Protein AF-A0A9J6DG00-F1 (afdb_monomer_lite)

Sequence (136 aa):
MAALHPDQWTEIPVLVKIYKLMIHELSNCLDHATAHKDEDESEDEEWEEEGDMEGDAQENIMRNFAPASDYAVFDPDDDDDSDDPDAMADPISRVDVQSCLVQFLAGLSRQPFYGKFSEHHTPQELQVLQSAGVLA

InterPro domains:
  IPR016024 Armadillo-type fold [SSF48371] (13-131)

Foldseek 3Di:
DQPPDPDDDDDDDPVLVVLVVLLVVLVVVVVVVVVVVVCVPDDDDDDDDDDPDDDDVVVVVCVVDDPPVVPPVDDVVCPPPPCPVVCVPDPVVPDPSNVVSLVVLLVLCPDPCCVSNVVPDDPVSVVSCVVSVSDD

Secondary structure (DSSP, 8-state):
--SSS---PPP--HHHHHHHHHHHHHHHHHHHHHHHHHHTT--------------SHHHHHHTTS--GGGSTT--TT---GGG-HHHHHSGGGGS-HHHHHHHHHHHHHTSTTTHHHHTT--HHHHHHHHHTTS--

Organism: Rhipicephalus microplus (NCBI:txid6941)

pLDDT: mean 78.87, std 18.92, range [39.59, 98.12]

Radius of gyration: 22.88 Å; chains: 1; bounding box: 63×37×52 Å

Structure (mmCIF, N/CA/C/O backbone):
data_AF-A0A9J6DG00-F1
#
_entry.id   AF-A0A9J6DG00-F1
#
loop_
_atom_site.group_PDB
_atom_site.id
_atom_site.type_symbol
_atom_site.label_atom_id
_atom_site.label_alt_id
_atom_site.label_comp_id
_atom_site.label_asym_id
_atom_site.label_entity_id
_atom_site.label_seq_id
_atom_site.pdbx_PDB_ins_code
_atom_site.Cartn_x
_atom_site.Cartn_y
_atom_site.Cartn_z
_atom_site.occupancy
_atom_site.B_iso_or_equiv
_atom_site.auth_seq_id
_atom_site.auth_comp_id
_atom_site.auth_asym_id
_atom_site.auth_atom_id
_atom_site.pdbx_PDB_model_num
ATOM 1 N N . MET A 1 1 ? 17.060 5.010 30.761 1.00 48.94 1 MET A N 1
ATOM 2 C CA . MET A 1 1 ? 15.597 4.932 30.988 1.00 48.94 1 MET A CA 1
ATOM 3 C C . MET A 1 1 ? 14.874 4.003 29.995 1.00 48.94 1 MET A C 1
ATOM 5 O O . MET A 1 1 ? 13.658 4.047 29.951 1.00 48.94 1 MET A O 1
ATOM 9 N N . ALA A 1 2 ? 15.565 3.103 29.276 1.00 53.50 2 ALA A N 1
ATOM 10 C CA . ALA A 1 2 ? 14.930 2.121 28.376 1.00 53.50 2 ALA A CA 1
ATOM 11 C C . ALA A 1 2 ? 14.598 0.766 29.047 1.00 53.50 2 ALA A C 1
ATOM 13 O O . ALA A 1 2 ? 13.943 -0.075 28.457 1.00 53.50 2 ALA A O 1
ATOM 14 N N . ALA A 1 3 ? 15.035 0.540 30.292 1.00 64.88 3 ALA A N 1
ATOM 15 C CA . ALA A 1 3 ? 14.932 -0.766 30.954 1.00 64.88 3 ALA A CA 1
ATOM 16 C C . ALA A 1 3 ? 13.679 -0.961 31.836 1.00 64.88 3 ALA A C 1
ATOM 18 O O . ALA A 1 3 ? 13.499 -2.046 32.380 1.00 64.88 3 ALA A O 1
ATOM 19 N N . LEU A 1 4 ? 12.836 0.065 32.034 1.00 66.62 4 LEU A N 1
ATOM 20 C CA . LEU A 1 4 ? 11.647 -0.050 32.901 1.00 66.62 4 LEU A CA 1
ATOM 21 C C . LEU A 1 4 ? 10.358 -0.428 32.156 1.00 66.62 4 LEU A C 1
ATOM 23 O O . LEU A 1 4 ? 9.389 -0.817 32.804 1.00 66.62 4 LEU A O 1
ATOM 27 N N . HIS A 1 5 ? 10.348 -0.360 30.825 1.00 73.56 5 HIS A N 1
ATOM 28 C CA . HIS A 1 5 ? 9.216 -0.768 30.001 1.00 73.56 5 HIS A CA 1
ATOM 29 C C . HIS A 1 5 ? 9.751 -1.612 28.842 1.00 73.56 5 HIS A C 1
ATOM 31 O O . HIS A 1 5 ? 10.464 -1.062 28.007 1.00 73.56 5 HIS A O 1
ATOM 37 N N . PRO A 1 6 ? 9.489 -2.931 28.811 1.00 81.88 6 PRO A N 1
ATOM 38 C CA . PRO A 1 6 ? 9.866 -3.749 27.665 1.00 81.88 6 PRO A CA 1
ATOM 39 C C . PRO A 1 6 ? 9.098 -3.281 26.427 1.00 81.88 6 PRO A C 1
ATOM 41 O O . PRO A 1 6 ? 7.953 -2.838 26.550 1.00 81.88 6 PRO A O 1
ATOM 44 N N . ASP A 1 7 ? 9.716 -3.404 25.254 1.00 83.38 7 ASP A N 1
ATOM 45 C CA . ASP A 1 7 ? 9.083 -3.037 23.989 1.00 83.38 7 ASP A CA 1
ATOM 46 C C . ASP A 1 7 ? 7.778 -3.817 23.802 1.00 83.38 7 ASP A C 1
ATOM 48 O O . ASP A 1 7 ? 7.749 -5.051 23.842 1.00 83.38 7 ASP A O 1
ATOM 52 N N . GLN A 1 8 ? 6.682 -3.084 23.618 1.00 82.56 8 GLN A N 1
ATOM 53 C CA . GLN A 1 8 ? 5.368 -3.648 23.335 1.00 82.56 8 GLN A CA 1
ATOM 54 C C . GLN A 1 8 ? 5.005 -3.348 21.886 1.00 82.56 8 GLN A C 1
ATOM 56 O O . GLN A 1 8 ? 4.947 -2.191 21.473 1.00 82.56 8 GLN A O 1
ATOM 61 N N . TRP A 1 9 ? 4.743 -4.406 21.124 1.00 87.12 9 TRP A N 1
ATOM 62 C CA . TRP A 1 9 ? 4.349 -4.331 19.722 1.00 87.12 9 TRP A CA 1
ATOM 63 C C . TRP A 1 9 ? 2.848 -4.570 19.585 1.00 87.12 9 TRP A C 1
ATOM 65 O O . TRP A 1 9 ? 2.239 -5.271 20.392 1.00 87.12 9 TRP A O 1
ATOM 75 N N . THR A 1 10 ? 2.241 -3.974 18.563 1.00 89.06 10 THR A N 1
ATOM 76 C CA . THR A 1 10 ? 0.812 -4.160 18.301 1.00 89.06 10 THR A CA 1
ATOM 77 C C . THR A 1 10 ? 0.554 -5.526 17.669 1.00 89.06 10 THR A C 1
ATOM 79 O O . THR A 1 10 ? 1.207 -5.911 16.701 1.00 89.06 10 THR A O 1
ATOM 82 N N . GLU A 1 11 ? -0.433 -6.253 18.193 1.00 93.06 11 GLU A N 1
ATOM 83 C CA . GLU A 1 11 ? -0.967 -7.449 17.543 1.00 93.06 11 GLU A CA 1
ATOM 84 C C . GLU A 1 11 ? -2.120 -7.045 16.621 1.00 93.06 11 GLU A C 1
ATOM 86 O O . GLU A 1 11 ? -3.132 -6.502 17.068 1.00 93.06 11 GLU A O 1
ATOM 91 N N . ILE A 1 12 ? -1.968 -7.295 15.320 1.00 94.31 12 ILE A N 1
ATOM 92 C CA . ILE A 1 12 ? -2.983 -6.989 14.305 1.00 94.31 12 ILE A CA 1
ATOM 93 C C . ILE A 1 12 ? -3.172 -8.175 13.350 1.00 94.31 12 ILE A C 1
ATOM 95 O O . ILE A 1 12 ? -2.247 -8.971 13.168 1.00 94.31 12 ILE A O 1
ATOM 99 N N . PRO A 1 13 ? -4.341 -8.308 12.695 1.00 95.94 13 PRO A N 1
ATOM 100 C CA . PRO A 1 13 ? -4.554 -9.363 11.708 1.00 95.94 13 PRO A CA 1
ATOM 101 C C . PRO A 1 13 ? -3.556 -9.282 10.543 1.00 95.94 13 PRO A C 1
ATOM 103 O O . PRO A 1 13 ? -3.252 -8.194 10.053 1.00 95.94 13 PRO A O 1
ATOM 106 N N . VAL A 1 14 ? -3.112 -10.434 10.026 1.00 96.25 14 VAL A N 1
ATOM 107 C CA . VAL A 1 14 ? -2.095 -10.491 8.954 1.00 96.25 14 VAL A CA 1
ATOM 108 C C . VAL A 1 14 ? -2.517 -9.709 7.707 1.00 96.25 14 VAL A C 1
ATOM 110 O O . VAL A 1 14 ? -1.712 -8.989 7.128 1.00 96.25 14 VAL A O 1
ATOM 113 N N . LEU A 1 15 ? -3.801 -9.777 7.335 1.00 96.50 15 LEU A N 1
ATOM 114 C CA . LEU A 1 15 ? -4.329 -9.047 6.180 1.00 96.50 15 LEU A CA 1
ATOM 115 C C . LEU A 1 15 ? -4.263 -7.531 6.391 1.00 96.50 15 LEU A C 1
ATOM 117 O O . LEU A 1 15 ? -3.964 -6.802 5.452 1.00 96.50 15 LEU A O 1
ATOM 121 N N . VAL A 1 16 ? -4.484 -7.060 7.622 1.00 96.50 16 VAL A N 1
ATOM 122 C CA . VAL A 1 16 ? -4.342 -5.641 7.972 1.00 96.50 16 VAL A CA 1
ATOM 123 C C . VAL A 1 16 ? -2.875 -5.224 7.887 1.00 96.50 16 VAL A C 1
ATOM 125 O O . VAL A 1 16 ? -2.581 -4.142 7.389 1.00 96.50 16 VAL A O 1
ATOM 128 N N . LYS A 1 17 ? -1.934 -6.082 8.304 1.00 97.00 17 LYS A N 1
ATOM 129 C CA . LYS A 1 17 ? -0.501 -5.788 8.160 1.00 97.00 17 LYS A CA 1
ATOM 130 C C . LYS A 1 17 ? -0.069 -5.731 6.692 1.00 97.00 17 LYS A C 1
ATOM 132 O O . LYS A 1 17 ? 0.623 -4.788 6.330 1.00 97.00 17 LYS A O 1
ATOM 137 N N . ILE A 1 18 ? -0.505 -6.676 5.855 1.00 97.94 18 ILE A N 1
ATOM 138 C CA . ILE A 1 18 ? -0.233 -6.663 4.405 1.00 97.94 18 ILE A CA 1
ATOM 139 C C . ILE A 1 18 ? -0.804 -5.388 3.775 1.00 97.94 18 ILE A C 1
ATOM 141 O O . ILE A 1 18 ? -0.114 -4.700 3.033 1.00 97.94 18 ILE A O 1
ATOM 145 N N . TYR A 1 19 ? -2.032 -5.022 4.142 1.00 97.62 19 TYR A N 1
ATOM 146 C CA . TYR A 1 19 ? -2.653 -3.767 3.728 1.00 97.62 19 TYR A CA 1
ATOM 147 C C . TYR A 1 19 ? -1.823 -2.533 4.106 1.00 97.62 19 TYR A C 1
ATOM 149 O O . TYR A 1 19 ? -1.574 -1.684 3.256 1.00 97.62 19 TYR A O 1
ATOM 157 N N . LYS A 1 20 ? -1.328 -2.458 5.345 1.00 97.50 20 LYS A N 1
ATOM 158 C CA . LYS A 1 20 ? -0.458 -1.362 5.793 1.00 97.50 20 LYS A CA 1
ATOM 159 C C . LYS A 1 20 ? 0.871 -1.308 5.042 1.00 97.50 20 LYS A C 1
ATOM 161 O O . LYS A 1 20 ? 1.341 -0.220 4.740 1.00 97.50 20 LYS A O 1
ATOM 166 N N . LEU A 1 21 ? 1.464 -2.459 4.728 1.00 98.00 21 LEU A N 1
ATOM 167 C CA . LEU A 1 21 ? 2.691 -2.515 3.929 1.00 98.00 21 LEU A CA 1
ATOM 168 C C . LEU A 1 21 ? 2.458 -2.019 2.497 1.00 98.00 21 LEU A C 1
ATOM 170 O O . LEU A 1 21 ? 3.289 -1.287 1.984 1.00 98.00 21 LEU A O 1
ATOM 174 N N . MET A 1 22 ? 1.304 -2.317 1.892 1.00 98.12 22 MET A N 1
ATOM 175 C CA . MET A 1 22 ? 0.944 -1.763 0.579 1.00 98.12 22 MET A CA 1
ATOM 176 C C . MET A 1 22 ? 0.776 -0.236 0.606 1.00 98.12 22 MET A C 1
ATOM 178 O O . MET A 1 22 ? 1.143 0.432 -0.354 1.00 98.12 22 MET A O 1
ATOM 182 N N . ILE A 1 23 ? 0.241 0.332 1.694 1.00 97.81 23 ILE A N 1
ATOM 183 C CA . ILE A 1 23 ? 0.172 1.796 1.861 1.00 97.81 23 ILE A CA 1
ATOM 184 C C . ILE A 1 23 ? 1.572 2.387 2.025 1.00 97.81 23 ILE A C 1
ATOM 186 O O . ILE A 1 23 ? 1.859 3.433 1.455 1.00 97.81 23 ILE A O 1
ATOM 190 N N . HIS A 1 24 ? 2.432 1.730 2.806 1.00 97.69 24 HIS A N 1
ATOM 191 C CA . HIS A 1 24 ? 3.813 2.167 2.980 1.00 97.69 24 HIS A CA 1
ATOM 192 C C . HIS A 1 24 ? 4.565 2.179 1.647 1.00 97.69 24 HIS A C 1
ATOM 194 O O . HIS A 1 24 ? 5.185 3.183 1.323 1.00 97.69 24 HIS A O 1
ATOM 200 N N . GLU A 1 25 ? 4.424 1.124 0.845 1.00 97.44 25 GLU A N 1
ATOM 201 C CA . GLU A 1 25 ? 5.041 1.060 -0.480 1.00 97.44 25 GLU A CA 1
ATOM 202 C C . GLU A 1 25 ? 4.519 2.161 -1.407 1.00 97.44 25 GLU A C 1
ATOM 204 O O . GLU A 1 25 ? 5.294 2.826 -2.084 1.00 97.44 25 GLU A O 1
ATOM 209 N N . LEU A 1 26 ? 3.211 2.438 -1.370 1.00 96.75 26 LEU A N 1
ATOM 210 C CA . LEU A 1 26 ? 2.640 3.558 -2.114 1.00 96.75 26 LEU A CA 1
ATOM 211 C C . LEU A 1 26 ? 3.228 4.907 -1.671 1.00 96.75 26 LEU A C 1
ATOM 213 O O . LEU A 1 26 ? 3.448 5.767 -2.519 1.00 96.75 26 LEU A O 1
ATOM 217 N N . SER A 1 27 ? 3.487 5.097 -0.372 1.00 96.31 27 SER A N 1
ATOM 218 C CA . SER A 1 27 ? 4.186 6.289 0.130 1.00 96.31 27 SER A CA 1
ATOM 219 C C . SER A 1 27 ? 5.571 6.404 -0.496 1.00 96.31 27 SER A C 1
ATOM 221 O O . SER A 1 27 ? 5.878 7.445 -1.063 1.00 96.31 27 SER A O 1
ATOM 223 N N . ASN A 1 28 ? 6.351 5.318 -0.476 1.00 95.56 28 ASN A N 1
ATOM 224 C CA . ASN A 1 28 ? 7.690 5.293 -1.063 1.00 95.56 28 ASN A CA 1
ATOM 225 C C . ASN A 1 28 ? 7.635 5.641 -2.560 1.00 95.56 28 ASN A C 1
ATOM 227 O O . ASN A 1 28 ? 8.395 6.489 -3.016 1.00 95.56 28 ASN A O 1
ATOM 231 N N . CYS A 1 29 ? 6.691 5.070 -3.323 1.00 93.94 29 CYS A N 1
ATOM 232 C CA . CYS A 1 29 ? 6.518 5.412 -4.739 1.00 93.94 29 CYS A CA 1
ATOM 233 C C . CYS A 1 29 ? 6.240 6.910 -4.957 1.00 93.94 29 CYS A C 1
ATOM 235 O O . CYS A 1 29 ? 6.787 7.504 -5.883 1.00 93.94 29 CYS A O 1
ATOM 237 N N . LEU A 1 30 ? 5.391 7.524 -4.124 1.00 91.56 30 LEU A N 1
ATOM 238 C CA . LEU A 1 30 ? 5.092 8.956 -4.222 1.00 91.56 30 LEU A CA 1
ATOM 239 C C . LEU A 1 30 ? 6.313 9.814 -3.886 1.00 91.56 30 LEU A C 1
ATOM 241 O O . LEU A 1 30 ? 6.562 10.790 -4.592 1.00 91.56 30 LEU A O 1
ATOM 245 N N . ASP A 1 31 ? 7.067 9.432 -2.856 1.00 90.94 31 ASP A N 1
ATOM 246 C CA . ASP A 1 31 ? 8.272 10.139 -2.424 1.00 90.94 31 ASP A CA 1
ATOM 247 C C . ASP A 1 31 ? 9.360 10.080 -3.516 1.00 90.94 31 ASP A C 1
ATOM 249 O O . ASP A 1 31 ? 9.916 11.116 -3.889 1.00 90.94 31 ASP A O 1
ATOM 253 N N . HIS A 1 32 ? 9.583 8.912 -4.132 1.00 87.12 32 HIS A N 1
ATOM 254 C CA . HIS A 1 32 ? 10.490 8.759 -5.279 1.00 87.12 32 HIS A CA 1
ATOM 255 C C . HIS A 1 32 ? 10.030 9.554 -6.509 1.00 87.12 32 HIS A C 1
ATOM 257 O O . HIS A 1 32 ? 10.841 10.186 -7.183 1.00 87.12 32 HIS A O 1
ATOM 263 N N . ALA A 1 33 ? 8.725 9.584 -6.791 1.00 83.25 33 ALA A N 1
ATOM 264 C CA . ALA A 1 33 ? 8.182 10.373 -7.895 1.00 83.25 33 ALA A CA 1
ATOM 265 C C . ALA A 1 33 ? 8.318 11.892 -7.672 1.00 83.25 33 ALA A C 1
ATOM 267 O O . ALA A 1 33 ? 8.293 12.654 -8.642 1.00 83.25 33 ALA A O 1
ATOM 268 N N . THR A 1 34 ? 8.415 12.347 -6.418 1.00 77.50 34 THR A N 1
ATOM 269 C CA . THR A 1 34 ? 8.748 13.741 -6.094 1.00 77.50 34 THR A CA 1
ATOM 270 C C . THR A 1 34 ? 10.247 14.009 -6.137 1.00 77.50 34 THR A C 1
ATOM 272 O O . THR A 1 34 ? 10.630 15.006 -6.732 1.00 77.50 34 THR A O 1
ATOM 275 N N . ALA A 1 35 ? 11.081 13.099 -5.625 1.00 74.38 35 ALA A N 1
ATOM 276 C CA . ALA A 1 35 ? 12.538 13.233 -5.667 1.00 74.38 35 ALA A CA 1
AT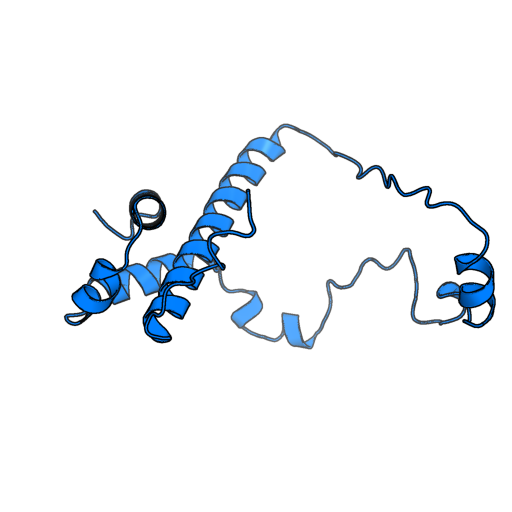OM 277 C C . ALA A 1 35 ? 13.061 13.326 -7.110 1.00 74.38 35 ALA A C 1
ATOM 279 O O . ALA A 1 35 ? 13.767 14.268 -7.442 1.00 74.38 35 ALA A O 1
ATOM 280 N N . HIS A 1 36 ? 12.589 12.462 -8.015 1.00 59.69 36 HIS A N 1
ATOM 281 C CA . HIS A 1 36 ? 12.971 12.532 -9.430 1.00 59.69 36 HIS A CA 1
ATOM 282 C C . HIS A 1 36 ? 12.479 13.789 -10.162 1.00 59.69 36 HIS A C 1
ATOM 284 O O . HIS A 1 36 ? 13.042 14.162 -11.185 1.00 59.69 36 HIS A O 1
ATOM 290 N N . LYS A 1 37 ? 11.427 14.459 -9.672 1.00 57.72 37 LYS A N 1
ATOM 291 C CA . LYS A 1 37 ? 11.024 15.763 -10.229 1.00 57.72 37 LYS A CA 1
ATOM 292 C C . LYS A 1 37 ? 11.939 16.895 -9.783 1.00 57.72 37 LYS A C 1
ATOM 294 O O . LYS A 1 37 ? 12.014 17.892 -10.493 1.00 57.72 37 LYS A O 1
ATOM 299 N N . ASP A 1 38 ? 12.572 16.745 -8.626 1.00 50.66 38 ASP A N 1
ATOM 300 C CA . ASP A 1 38 ? 13.510 17.719 -8.079 1.00 50.66 38 ASP A CA 1
ATOM 301 C C . ASP A 1 38 ? 14.950 17.455 -8.587 1.00 50.66 38 ASP A C 1
ATOM 303 O O . ASP A 1 38 ? 15.727 18.395 -8.724 1.00 50.66 38 ASP A O 1
ATOM 307 N N . GLU A 1 39 ? 15.285 16.210 -8.955 1.00 45.56 39 GLU A N 1
ATOM 308 C CA . GLU A 1 39 ? 16.584 15.794 -9.525 1.00 45.56 39 GLU A CA 1
ATOM 309 C C . GLU A 1 39 ? 16.770 16.129 -11.017 1.00 45.56 39 GLU A C 1
ATOM 311 O O . GLU A 1 39 ? 17.905 16.221 -11.477 1.00 45.56 39 GLU A O 1
ATOM 316 N N . ASP A 1 40 ? 15.702 16.411 -11.775 1.00 45.31 40 ASP A N 1
ATOM 317 C CA . ASP A 1 40 ? 15.810 16.933 -13.156 1.00 45.31 40 ASP A CA 1
ATOM 318 C C . ASP A 1 40 ? 16.471 18.344 -13.213 1.00 45.31 40 ASP A C 1
ATOM 320 O O . ASP A 1 40 ? 16.680 18.893 -14.299 1.00 45.31 40 ASP A O 1
ATOM 324 N N . GLU A 1 41 ? 16.822 18.942 -12.061 1.00 47.34 41 GLU A N 1
ATOM 325 C CA . GLU A 1 41 ? 17.607 20.183 -11.938 1.00 47.34 41 GLU A CA 1
ATOM 326 C C . GLU A 1 41 ? 18.993 20.023 -11.265 1.00 47.34 41 GLU A C 1
ATOM 328 O O . GLU A 1 41 ? 19.711 21.023 -11.149 1.00 47.34 41 GLU A O 1
ATOM 333 N N . SER A 1 42 ? 19.438 18.822 -10.873 1.00 40.22 42 SER A N 1
ATOM 334 C CA . SER A 1 42 ? 20.771 18.646 -10.267 1.00 40.22 42 SER A CA 1
ATOM 335 C C . SER A 1 42 ? 21.464 17.349 -10.688 1.00 40.22 42 SER A C 1
ATOM 337 O O . SER A 1 42 ? 21.114 16.267 -10.228 1.00 40.22 42 SER A O 1
ATOM 339 N N . GLU A 1 43 ? 22.471 17.513 -11.549 1.00 45.09 43 GLU A N 1
ATOM 340 C CA . GLU A 1 43 ? 23.479 16.519 -11.933 1.00 45.09 43 GLU A CA 1
ATOM 341 C C . GLU A 1 43 ? 24.225 15.949 -10.705 1.00 45.09 43 GLU A C 1
ATOM 343 O O . GLU A 1 43 ? 24.661 16.711 -9.843 1.00 45.09 43 GLU A O 1
ATOM 348 N N . ASP A 1 44 ? 24.383 14.621 -10.703 1.00 47.62 44 ASP A N 1
ATOM 349 C CA . ASP A 1 44 ? 25.428 13.791 -10.083 1.00 47.62 44 ASP A CA 1
ATOM 350 C C . ASP A 1 44 ? 25.897 14.134 -8.651 1.00 47.62 44 ASP A C 1
ATOM 352 O O . ASP A 1 44 ? 26.831 14.912 -8.451 1.00 47.62 44 ASP A O 1
ATOM 356 N N . GLU A 1 45 ? 25.364 13.424 -7.647 1.00 43.03 45 GLU A N 1
ATOM 357 C CA . GLU A 1 45 ? 26.049 13.252 -6.356 1.00 43.03 45 GLU A CA 1
ATOM 358 C C . GLU A 1 45 ? 26.694 11.856 -6.277 1.00 43.03 45 GLU A C 1
ATOM 360 O O . GLU A 1 45 ? 26.058 10.836 -6.014 1.00 43.03 45 GLU A O 1
ATOM 365 N N . GLU A 1 46 ? 27.996 11.853 -6.559 1.00 44.06 46 GLU A N 1
ATOM 366 C CA . GLU A 1 46 ? 28.968 10.776 -6.377 1.00 44.06 46 GLU A CA 1
ATOM 367 C C . GLU A 1 46 ? 28.975 10.330 -4.898 1.00 44.06 46 GLU A C 1
ATOM 369 O O . GLU A 1 46 ? 29.267 11.119 -3.997 1.00 44.06 46 GLU A O 1
ATOM 374 N N . TRP A 1 47 ? 28.615 9.073 -4.622 1.00 46.66 47 TRP A N 1
ATOM 375 C CA . TRP A 1 47 ? 28.617 8.521 -3.264 1.00 46.66 47 TRP A CA 1
ATOM 376 C C . TRP A 1 47 ? 30.060 8.402 -2.745 1.00 46.66 47 TRP A C 1
ATOM 378 O O . TRP A 1 47 ? 30.782 7.476 -3.111 1.00 46.66 47 TRP A O 1
ATOM 388 N N . GLU A 1 48 ? 30.491 9.324 -1.880 1.00 41.41 48 GLU A N 1
ATOM 389 C CA . GLU A 1 48 ? 31.767 9.212 -1.163 1.00 41.41 48 GLU A CA 1
ATOM 390 C C . GLU A 1 48 ? 31.711 8.043 -0.157 1.00 41.41 48 GLU A C 1
ATOM 392 O O . GLU A 1 48 ? 31.040 8.100 0.877 1.00 41.41 48 GLU A O 1
ATOM 397 N N . GLU A 1 49 ? 32.428 6.959 -0.464 1.00 39.59 49 GLU A N 1
ATOM 398 C CA . GLU A 1 49 ? 32.620 5.797 0.408 1.00 39.59 49 GLU A CA 1
ATOM 399 C C . GLU A 1 49 ? 33.539 6.160 1.596 1.00 39.59 49 GLU A C 1
ATOM 401 O O . GLU A 1 49 ? 34.757 5.980 1.560 1.00 39.59 49 GLU A O 1
ATOM 406 N N . GLU A 1 50 ? 32.968 6.689 2.683 1.00 44.28 50 GLU A N 1
ATOM 407 C CA . GLU A 1 50 ? 33.661 6.769 3.975 1.00 44.28 50 GLU A CA 1
ATOM 408 C C . GLU A 1 50 ? 33.603 5.415 4.702 1.00 44.28 50 GLU A C 1
ATOM 410 O O . GLU A 1 50 ? 32.560 4.992 5.207 1.00 44.28 50 GLU A O 1
ATOM 415 N N . GLY A 1 51 ? 34.756 4.746 4.809 1.00 40.28 51 GLY A N 1
ATOM 416 C CA . GLY A 1 51 ? 34.867 3.461 5.498 1.00 40.28 51 GLY A CA 1
ATOM 417 C C . GLY A 1 51 ? 36.285 3.032 5.879 1.00 40.28 51 GLY A C 1
ATOM 418 O O . GLY A 1 51 ? 36.619 1.861 5.726 1.00 40.28 51 GLY A O 1
ATOM 419 N N . ASP A 1 52 ? 37.125 3.939 6.391 1.00 46.81 52 ASP A N 1
ATOM 420 C CA . ASP A 1 52 ? 38.400 3.571 7.033 1.00 46.81 52 ASP A CA 1
ATOM 421 C C . ASP A 1 52 ? 38.129 2.877 8.385 1.00 46.81 52 ASP A C 1
ATOM 423 O O . ASP A 1 52 ? 37.990 3.521 9.428 1.00 46.81 52 ASP A O 1
ATOM 427 N N . MET A 1 53 ? 37.992 1.545 8.363 1.00 44.81 53 MET A N 1
ATOM 428 C CA . MET A 1 53 ? 37.912 0.709 9.564 1.00 44.81 53 MET A CA 1
ATOM 429 C C . MET A 1 53 ? 39.251 -0.002 9.812 1.00 44.81 53 MET A C 1
ATOM 431 O O . MET A 1 53 ? 39.553 -1.052 9.250 1.00 44.81 53 MET A O 1
ATOM 435 N N . GLU A 1 54 ? 40.042 0.636 10.673 1.00 47.97 54 GLU A N 1
ATOM 436 C CA . GLU A 1 54 ? 41.163 0.160 11.494 1.00 47.97 54 GLU A CA 1
ATOM 437 C C . GLU A 1 54 ? 41.590 -1.318 11.306 1.00 47.97 54 GLU A C 1
ATOM 439 O O . GLU A 1 54 ? 40.981 -2.272 11.802 1.00 47.97 54 GLU A O 1
ATOM 444 N N . GLY A 1 55 ? 42.703 -1.484 10.584 1.00 55.84 55 GLY A N 1
ATOM 445 C CA . GLY A 1 55 ? 43.321 -2.754 10.224 1.00 55.84 55 GLY A CA 1
ATOM 446 C C . GLY A 1 55 ? 44.092 -3.448 11.352 1.00 55.84 55 GLY A C 1
ATOM 447 O O . GLY A 1 55 ? 44.819 -2.814 12.108 1.00 55.84 55 GLY A O 1
ATOM 448 N N . ASP A 1 56 ? 43.915 -4.775 11.422 1.00 56.00 56 ASP A N 1
ATOM 449 C CA . ASP A 1 56 ? 44.954 -5.823 11.593 1.00 56.00 56 ASP A CA 1
ATOM 450 C C . ASP A 1 56 ? 44.262 -7.207 11.700 1.00 56.00 56 ASP A C 1
ATOM 452 O O . ASP A 1 56 ? 44.681 -8.207 11.117 1.00 56.00 56 ASP A O 1
ATOM 456 N N . ALA A 1 57 ? 43.098 -7.272 12.361 1.00 55.88 57 ALA A N 1
ATOM 457 C CA . ALA A 1 57 ? 42.346 -8.523 12.529 1.00 55.88 57 ALA A CA 1
ATOM 458 C C . ALA A 1 57 ? 41.590 -8.967 11.258 1.00 55.88 57 ALA A C 1
ATOM 460 O O . ALA A 1 57 ? 41.478 -10.164 10.988 1.00 55.88 57 ALA A O 1
ATOM 461 N N . GLN A 1 58 ? 41.092 -8.012 10.468 1.00 55.84 58 GLN A N 1
ATOM 462 C CA . GLN A 1 58 ? 40.313 -8.278 9.255 1.00 55.84 58 GLN A CA 1
ATOM 463 C C . GLN A 1 58 ? 41.202 -8.680 8.069 1.00 55.84 58 GLN A C 1
ATOM 465 O O . GLN A 1 58 ? 40.847 -9.603 7.339 1.00 55.84 58 GLN A O 1
ATOM 470 N N . GLU A 1 59 ? 42.404 -8.098 7.942 1.00 58.53 59 GLU A N 1
ATOM 471 C CA . GLU A 1 59 ? 43.394 -8.495 6.925 1.00 58.53 59 GLU A CA 1
ATOM 472 C C . GLU A 1 59 ? 43.739 -9.987 7.007 1.00 58.53 59 GLU A C 1
ATOM 474 O O . GLU A 1 59 ? 43.845 -10.671 5.990 1.00 58.53 59 GLU A O 1
ATOM 479 N N . ASN A 1 60 ? 43.903 -10.512 8.223 1.00 60.97 60 ASN A N 1
ATOM 480 C CA . ASN A 1 60 ? 44.334 -11.891 8.430 1.00 60.97 60 ASN A CA 1
ATOM 481 C C . ASN A 1 60 ? 43.232 -12.913 8.095 1.00 60.97 60 ASN A C 1
ATOM 483 O O . ASN A 1 60 ? 43.528 -14.046 7.724 1.00 60.97 60 ASN A O 1
ATOM 487 N N . ILE A 1 61 ? 41.963 -12.508 8.204 1.00 64.69 61 ILE A N 1
ATOM 488 C CA . ILE A 1 61 ? 40.812 -13.313 7.782 1.00 64.69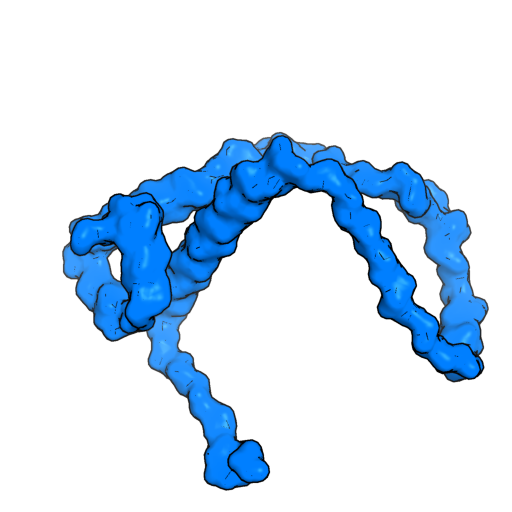 61 ILE A CA 1
ATOM 489 C C . ILE A 1 61 ? 40.639 -13.209 6.262 1.00 64.69 61 ILE A C 1
ATOM 491 O O . ILE A 1 61 ? 40.466 -14.239 5.616 1.00 64.69 61 ILE A O 1
ATOM 495 N N . MET A 1 62 ? 40.762 -12.009 5.681 1.00 62.91 62 MET A N 1
ATOM 496 C CA . MET A 1 62 ? 40.618 -11.786 4.236 1.00 62.91 62 MET A CA 1
ATOM 497 C C . MET A 1 62 ? 41.681 -12.524 3.411 1.00 62.91 62 MET A C 1
ATOM 499 O O . MET A 1 62 ? 41.365 -13.038 2.346 1.00 62.91 62 MET A O 1
ATOM 503 N N . ARG A 1 63 ? 42.917 -12.662 3.919 1.00 67.94 63 ARG A N 1
ATOM 504 C CA . ARG A 1 63 ? 44.005 -13.422 3.263 1.00 67.94 63 ARG A CA 1
ATOM 505 C C . ARG A 1 63 ? 43.703 -14.908 3.051 1.00 67.94 63 ARG A C 1
ATOM 507 O O . ARG A 1 63 ? 44.359 -15.544 2.229 1.00 67.94 63 ARG A O 1
ATOM 514 N N . ASN A 1 64 ? 42.746 -15.470 3.790 1.00 76.19 64 ASN A N 1
ATOM 515 C CA . ASN A 1 64 ? 42.324 -16.861 3.618 1.00 76.19 64 ASN A CA 1
ATOM 516 C C . ASN A 1 64 ? 41.290 -17.034 2.495 1.00 76.19 64 ASN A C 1
ATOM 518 O O . ASN A 1 64 ? 40.940 -18.170 2.171 1.00 76.19 64 ASN A O 1
ATOM 522 N N . PHE A 1 65 ? 40.803 -15.938 1.912 1.00 77.31 65 PHE A N 1
ATOM 523 C CA . PHE A 1 65 ? 39.870 -15.936 0.795 1.00 77.31 65 PHE A CA 1
ATOM 524 C C . PHE A 1 65 ? 40.582 -15.450 -0.469 1.00 77.31 65 PHE A C 1
ATOM 526 O O . PHE A 1 65 ? 41.458 -14.588 -0.414 1.00 77.31 65 PHE A O 1
ATOM 533 N N . ALA A 1 66 ? 40.224 -16.029 -1.616 1.00 77.81 66 ALA A N 1
ATOM 534 C CA . ALA A 1 66 ? 40.669 -15.498 -2.898 1.00 77.81 66 ALA A CA 1
ATOM 535 C C . ALA A 1 66 ? 40.055 -14.099 -3.100 1.00 77.81 66 ALA A C 1
ATOM 537 O O . ALA A 1 66 ? 38.877 -13.924 -2.760 1.00 77.81 66 ALA A O 1
ATOM 538 N N . PRO A 1 67 ? 40.812 -13.114 -3.622 1.00 74.50 67 PRO A N 1
ATOM 539 C CA . PRO A 1 67 ? 40.250 -11.817 -3.975 1.00 74.50 67 PRO A CA 1
ATOM 540 C C . PRO A 1 67 ? 39.104 -12.013 -4.973 1.00 74.50 67 PRO A C 1
ATOM 542 O O . PRO A 1 67 ? 39.164 -12.903 -5.820 1.00 74.50 67 PRO A O 1
ATOM 545 N N . ALA A 1 68 ? 38.053 -11.196 -4.875 1.00 68.25 68 ALA A N 1
ATOM 546 C CA . ALA A 1 68 ? 36.878 -11.318 -5.743 1.00 68.25 68 ALA A CA 1
ATOM 547 C C . ALA A 1 68 ? 37.257 -11.279 -7.238 1.00 68.25 68 ALA A C 1
ATOM 549 O O . ALA A 1 68 ? 36.717 -12.048 -8.023 1.00 68.25 68 ALA A O 1
ATOM 550 N N . SER A 1 69 ? 38.289 -10.506 -7.594 1.00 70.06 69 SER A N 1
ATOM 551 C CA . SER A 1 69 ? 38.875 -10.422 -8.939 1.00 70.06 69 SER A CA 1
ATOM 552 C C . SER A 1 69 ? 39.454 -11.733 -9.496 1.00 70.06 69 SER A C 1
ATOM 554 O O . SER A 1 69 ? 39.690 -11.829 -10.696 1.00 70.06 69 SER A O 1
ATOM 556 N N . ASP A 1 70 ? 39.733 -12.738 -8.656 1.00 75.06 70 ASP A N 1
ATOM 557 C CA . ASP A 1 70 ? 40.183 -14.063 -9.118 1.00 75.06 70 ASP A CA 1
ATOM 558 C C . ASP A 1 70 ? 39.014 -14.915 -9.650 1.00 75.06 70 ASP A C 1
ATOM 560 O O . ASP A 1 70 ? 39.231 -15.947 -10.296 1.00 75.06 70 ASP A O 1
ATOM 564 N N . TYR A 1 71 ? 37.768 -14.504 -9.398 1.00 72.38 71 TYR A N 1
ATOM 565 C CA . TYR A 1 71 ? 36.586 -15.126 -9.976 1.00 72.38 71 TYR A CA 1
ATOM 566 C C . TYR A 1 71 ? 36.264 -14.436 -11.299 1.00 72.38 71 TYR A C 1
ATOM 568 O O . TYR A 1 71 ? 35.865 -13.282 -11.322 1.00 72.38 71 TYR A O 1
ATOM 576 N N . ALA A 1 72 ? 36.358 -15.173 -12.408 1.00 62.94 72 ALA A N 1
ATOM 577 C CA . ALA A 1 72 ? 36.086 -14.685 -13.768 1.00 62.94 72 ALA A CA 1
ATOM 578 C C . ALA A 1 72 ? 34.645 -14.174 -14.023 1.00 62.94 72 ALA A C 1
ATOM 580 O O . ALA A 1 72 ? 34.319 -13.842 -15.155 1.00 62.94 72 ALA A O 1
ATOM 581 N N . VAL A 1 73 ? 33.787 -14.188 -13.000 1.00 63.81 73 VAL A N 1
ATOM 582 C CA . VAL A 1 73 ? 32.401 -13.689 -13.015 1.00 63.81 73 VAL A CA 1
ATOM 583 C C . VAL A 1 73 ? 32.293 -12.330 -12.312 1.00 63.81 73 VAL A C 1
ATOM 585 O O . VAL A 1 73 ? 31.290 -11.653 -12.459 1.00 63.81 73 VAL A O 1
ATOM 588 N N . PHE A 1 74 ? 33.304 -11.930 -11.540 1.00 61.12 74 PHE A N 1
ATOM 589 C CA . PHE A 1 74 ? 33.328 -10.644 -10.860 1.00 61.12 74 PHE A CA 1
ATOM 590 C C . PHE A 1 74 ? 34.098 -9.653 -11.732 1.00 61.12 74 PHE A C 1
ATOM 592 O O . PHE A 1 74 ? 35.325 -9.559 -11.642 1.00 61.12 74 PHE A O 1
ATOM 599 N N . ASP A 1 75 ? 33.378 -8.973 -12.616 1.00 67.50 75 ASP A N 1
ATOM 600 C CA . ASP A 1 75 ? 33.883 -7.791 -13.300 1.00 67.50 75 ASP A CA 1
ATOM 601 C C . ASP A 1 75 ? 33.373 -6.561 -12.528 1.00 67.50 75 ASP A C 1
ATOM 603 O O . ASP A 1 75 ? 32.170 -6.322 -12.502 1.00 67.50 75 ASP A O 1
ATOM 607 N N . PRO A 1 76 ? 34.247 -5.826 -11.816 1.00 61.25 76 PRO A N 1
ATOM 608 C CA . PRO A 1 76 ? 33.844 -4.651 -11.046 1.00 61.25 76 PRO A CA 1
ATOM 609 C C . PRO A 1 76 ? 33.385 -3.477 -11.926 1.00 61.25 76 PRO A C 1
ATOM 611 O O . PRO A 1 76 ? 32.889 -2.503 -11.372 1.00 61.25 76 PRO A O 1
ATOM 614 N N . ASP A 1 77 ? 33.566 -3.562 -13.250 1.00 62.47 77 ASP A N 1
ATOM 615 C CA . ASP A 1 77 ? 33.037 -2.606 -14.229 1.00 62.47 77 ASP A CA 1
ATOM 616 C C . ASP A 1 77 ? 31.733 -3.115 -14.900 1.00 62.47 77 ASP A C 1
ATOM 618 O O . ASP A 1 77 ? 31.139 -2.402 -15.713 1.00 62.47 77 ASP A O 1
ATOM 622 N N . ASP A 1 78 ? 31.284 -4.339 -14.584 1.00 61.88 78 ASP A N 1
ATOM 623 C CA . ASP A 1 78 ? 30.034 -4.947 -15.063 1.00 61.88 78 ASP A CA 1
ATOM 624 C C . ASP A 1 78 ? 28.932 -4.723 -14.019 1.00 61.88 78 ASP A C 1
AT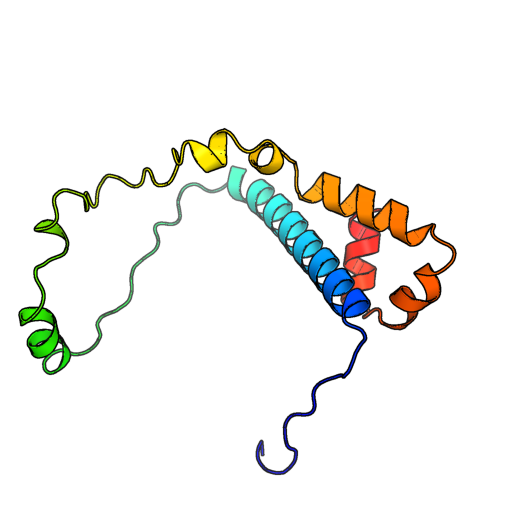OM 626 O O . ASP A 1 78 ? 28.487 -5.635 -13.326 1.00 61.88 78 ASP A O 1
ATOM 630 N N . ASP A 1 79 ? 28.488 -3.469 -13.911 1.00 55.88 79 ASP A N 1
ATOM 631 C CA . ASP A 1 79 ? 27.274 -3.065 -13.180 1.00 55.88 79 ASP A CA 1
ATOM 632 C C . ASP A 1 79 ? 25.980 -3.559 -13.877 1.00 55.88 79 ASP A C 1
ATOM 634 O O . ASP A 1 79 ? 24.882 -3.075 -13.594 1.00 55.88 79 ASP A O 1
ATOM 638 N N . ASP A 1 80 ? 26.072 -4.510 -14.815 1.00 57.44 80 ASP A N 1
ATOM 639 C CA . ASP A 1 80 ? 24.932 -5.052 -15.554 1.00 57.44 80 ASP A CA 1
ATOM 640 C C . ASP A 1 80 ? 24.262 -6.217 -14.800 1.00 57.44 80 ASP A C 1
ATOM 642 O O . ASP A 1 80 ? 24.037 -7.308 -15.323 1.00 57.44 80 ASP A O 1
ATOM 646 N N . ASP A 1 81 ? 23.833 -5.943 -13.565 1.00 55.09 81 ASP A N 1
ATOM 647 C CA . ASP A 1 81 ? 22.721 -6.669 -12.929 1.00 55.09 81 ASP A CA 1
ATOM 648 C C . ASP A 1 81 ? 21.381 -6.403 -13.679 1.00 55.09 81 ASP A C 1
ATOM 650 O O . ASP A 1 81 ? 20.319 -6.892 -13.277 1.00 55.09 81 ASP A O 1
ATOM 654 N N . SER A 1 82 ? 21.392 -5.613 -14.766 1.00 56.34 82 SER A N 1
ATOM 655 C CA . SER A 1 82 ? 20.207 -5.128 -15.489 1.00 56.34 82 SER A CA 1
ATOM 656 C C . SER A 1 82 ? 19.554 -6.143 -16.430 1.00 56.34 82 SER A C 1
ATOM 658 O O . SER A 1 82 ? 18.396 -5.939 -16.801 1.00 56.34 82 SER A O 1
ATOM 660 N N . ASP A 1 83 ? 20.230 -7.233 -16.789 1.00 66.62 83 ASP A N 1
ATOM 661 C CA . ASP A 1 83 ? 19.779 -8.134 -17.858 1.00 66.62 83 ASP A CA 1
ATOM 662 C C . ASP A 1 83 ? 19.476 -9.565 -17.361 1.00 66.62 83 ASP A C 1
ATOM 664 O O . ASP A 1 83 ? 19.690 -10.535 -18.090 1.00 66.62 83 ASP A O 1
ATOM 668 N N . ASP A 1 84 ? 18.931 -9.745 -16.143 1.00 79.81 84 ASP A N 1
ATOM 669 C CA . ASP A 1 84 ? 18.350 -11.044 -15.750 1.00 79.81 84 ASP A CA 1
ATOM 670 C C . ASP A 1 84 ? 17.211 -11.405 -16.730 1.00 79.81 84 ASP A C 1
ATOM 672 O O . ASP A 1 84 ? 16.117 -10.817 -16.677 1.00 79.81 84 ASP A O 1
ATOM 676 N N . PRO A 1 85 ? 17.423 -12.386 -17.633 1.00 81.50 85 PRO A N 1
ATOM 677 C CA . PRO A 1 85 ? 16.467 -12.683 -18.688 1.00 81.50 85 PRO A CA 1
ATOM 678 C C . PRO A 1 85 ? 15.144 -13.206 -18.123 1.00 81.50 85 PRO A C 1
ATOM 680 O O . PRO A 1 85 ? 14.108 -13.039 -18.774 1.00 81.50 85 PRO A O 1
ATOM 683 N N . ASP A 1 86 ? 15.152 -13.805 -16.927 1.00 84.38 86 ASP A N 1
ATOM 684 C CA . ASP A 1 86 ? 13.943 -14.295 -16.271 1.00 84.38 86 ASP A CA 1
ATOM 685 C C . ASP A 1 86 ? 13.118 -13.123 -15.710 1.00 84.38 86 ASP A C 1
ATOM 687 O O . ASP A 1 86 ? 11.900 -13.082 -15.918 1.00 84.38 86 ASP A O 1
ATOM 691 N N . ALA A 1 87 ? 13.758 -12.118 -15.100 1.00 83.06 87 ALA A N 1
ATOM 692 C CA . ALA A 1 87 ? 13.089 -10.901 -14.628 1.00 83.06 87 ALA A CA 1
ATOM 693 C C . ALA A 1 87 ? 12.517 -10.060 -15.786 1.00 83.06 87 ALA A C 1
ATOM 695 O O . ALA A 1 87 ? 11.380 -9.580 -15.721 1.00 83.06 87 ALA A O 1
ATOM 696 N N . MET A 1 88 ? 13.261 -9.932 -16.891 1.00 82.56 88 MET A N 1
ATOM 697 C CA . MET A 1 88 ? 12.799 -9.224 -18.094 1.00 82.56 88 MET A CA 1
ATOM 698 C C . MET A 1 88 ? 11.643 -9.938 -18.808 1.00 82.56 88 MET A C 1
ATOM 700 O O . MET A 1 88 ? 10.799 -9.295 -19.454 1.00 82.56 88 MET A O 1
ATOM 704 N N . ALA A 1 89 ? 11.628 -11.273 -18.740 1.00 86.75 89 ALA A N 1
ATOM 705 C CA . ALA A 1 89 ? 10.562 -12.097 -19.291 1.00 86.75 89 ALA A CA 1
ATOM 706 C C . ALA A 1 89 ? 9.308 -12.107 -18.404 1.00 86.75 89 ALA A C 1
ATOM 708 O O . ALA A 1 89 ? 8.218 -12.365 -18.929 1.00 86.75 89 ALA A O 1
ATOM 709 N N . ASP A 1 90 ? 9.428 -11.809 -17.105 1.00 88.50 90 ASP A N 1
ATOM 710 C CA . ASP A 1 90 ? 8.284 -11.729 -16.201 1.00 88.50 90 ASP A CA 1
ATOM 711 C C . ASP A 1 90 ? 7.403 -10.515 -16.551 1.00 88.50 90 ASP A C 1
ATOM 713 O O . ASP A 1 90 ? 7.858 -9.371 -16.494 1.00 88.50 90 ASP A O 1
ATOM 717 N N . PRO A 1 91 ? 6.115 -10.708 -16.889 1.00 90.00 91 PRO A N 1
ATOM 718 C CA . PRO A 1 91 ? 5.197 -9.599 -17.123 1.00 90.00 91 PRO A CA 1
ATOM 719 C C . PRO A 1 91 ? 5.095 -8.604 -15.957 1.00 90.00 91 PRO A C 1
ATOM 721 O O . PRO A 1 91 ? 4.730 -7.451 -16.194 1.00 90.00 91 PRO A O 1
ATOM 724 N N . ILE A 1 92 ? 5.385 -9.029 -14.719 1.00 90.50 92 ILE A N 1
ATOM 725 C CA . ILE A 1 92 ? 5.310 -8.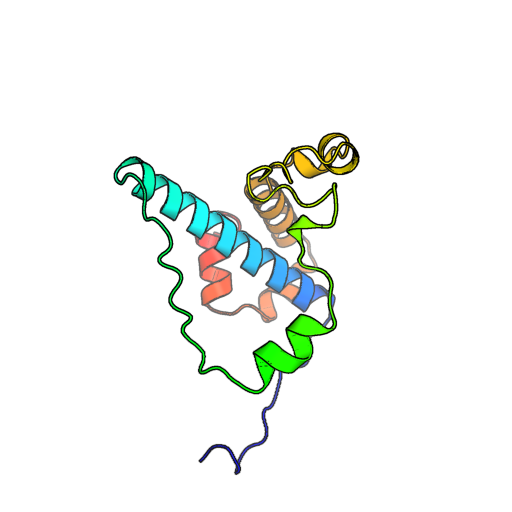176 -13.529 1.00 90.50 92 ILE A CA 1
ATOM 726 C C . ILE A 1 92 ? 6.363 -7.064 -13.530 1.00 90.50 92 ILE A C 1
ATOM 728 O O . ILE A 1 92 ? 6.090 -5.994 -12.992 1.00 90.50 92 ILE A O 1
ATOM 732 N N . SER A 1 93 ? 7.512 -7.259 -14.189 1.00 86.62 93 SER A N 1
ATOM 733 C CA . SER A 1 93 ? 8.596 -6.264 -14.234 1.00 86.62 93 SER A CA 1
ATOM 734 C C . SER A 1 93 ? 8.201 -4.982 -14.969 1.00 86.62 93 SER A C 1
ATOM 736 O O . SER A 1 93 ? 8.792 -3.928 -14.765 1.00 86.62 93 SER A O 1
ATOM 738 N N . ARG A 1 94 ? 7.161 -5.049 -15.809 1.00 88.12 94 ARG A N 1
ATOM 739 C CA . ARG A 1 94 ? 6.655 -3.919 -16.604 1.00 88.12 94 ARG A CA 1
ATOM 740 C C . ARG A 1 94 ? 5.466 -3.213 -15.958 1.00 88.12 94 ARG A C 1
ATOM 742 O O . ARG A 1 94 ? 4.899 -2.301 -16.561 1.00 88.12 94 ARG A O 1
ATOM 749 N N . VAL A 1 95 ? 5.020 -3.675 -14.792 1.00 91.31 95 VAL A N 1
ATOM 750 C CA . VAL A 1 95 ? 3.860 -3.107 -14.106 1.00 91.31 95 VAL A CA 1
ATOM 751 C C . VAL A 1 95 ? 4.283 -1.849 -13.361 1.00 91.31 95 VAL A C 1
ATOM 753 O O . VAL A 1 95 ? 5.165 -1.886 -12.513 1.00 91.31 95 VAL A O 1
ATOM 756 N N . ASP A 1 96 ? 3.587 -0.743 -13.623 1.00 92.88 96 ASP A N 1
ATOM 757 C CA . ASP A 1 96 ? 3.663 0.448 -12.779 1.00 92.88 96 ASP A CA 1
ATOM 758 C C . ASP A 1 96 ? 3.061 0.131 -11.399 1.00 92.88 96 ASP A C 1
ATOM 760 O O . ASP A 1 96 ? 1.836 0.034 -11.230 1.00 92.88 96 ASP A O 1
ATOM 764 N N . VAL A 1 97 ? 3.949 -0.059 -10.421 1.00 93.38 97 VAL A N 1
ATOM 765 C CA . VAL A 1 97 ? 3.609 -0.406 -9.038 1.00 93.38 97 VAL A CA 1
ATOM 766 C C . VAL A 1 97 ? 2.695 0.650 -8.421 1.00 93.38 97 VAL A C 1
ATOM 768 O O . VAL A 1 97 ? 1.687 0.288 -7.811 1.00 93.38 97 VAL A O 1
ATOM 771 N N . GLN A 1 98 ? 2.966 1.941 -8.636 1.00 94.75 98 GLN A N 1
ATOM 772 C CA . GLN A 1 98 ? 2.167 3.024 -8.065 1.00 94.75 98 GLN A CA 1
ATOM 773 C C . GLN A 1 98 ? 0.723 2.961 -8.577 1.00 94.75 98 GLN A C 1
ATOM 775 O O . GLN A 1 98 ? -0.224 2.936 -7.785 1.00 94.75 98 GLN A O 1
ATOM 780 N N . SER A 1 99 ? 0.534 2.887 -9.898 1.00 95.00 99 SER A N 1
ATOM 781 C CA . SER A 1 99 ? -0.802 2.796 -10.503 1.00 95.00 99 SER A CA 1
ATOM 782 C C . SER A 1 99 ? -1.540 1.524 -10.077 1.00 95.00 99 SER A C 1
ATOM 784 O O . SER A 1 99 ? -2.736 1.572 -9.765 1.00 95.00 99 SER A O 1
ATOM 786 N N . CYS A 1 100 ? -0.833 0.394 -9.992 1.00 96.31 100 CYS A N 1
ATOM 787 C CA . CYS A 1 100 ? -1.388 -0.872 -9.518 1.00 96.31 100 CYS A CA 1
ATOM 788 C C . CYS A 1 100 ? -1.894 -0.767 -8.068 1.00 96.31 100 CYS A C 1
ATOM 790 O O . CYS A 1 100 ? -3.046 -1.116 -7.784 1.00 96.31 100 CYS A O 1
ATOM 792 N N . LEU A 1 101 ? -1.074 -0.223 -7.163 1.00 97.12 101 LEU A N 1
ATOM 793 C CA . LEU A 1 101 ? -1.419 -0.039 -5.753 1.00 97.12 101 LEU A CA 1
ATOM 794 C C . LEU A 1 101 ? -2.609 0.908 -5.582 1.00 97.12 101 LEU A C 1
ATOM 796 O O . LEU A 1 101 ? -3.547 0.574 -4.855 1.00 97.12 101 LEU A O 1
ATOM 800 N N . VAL A 1 102 ? -2.629 2.045 -6.285 1.00 97.31 102 VAL A N 1
ATOM 801 C CA . VAL A 1 102 ? -3.755 2.995 -6.238 1.00 97.31 102 VAL A CA 1
ATOM 802 C C . VAL A 1 102 ? -5.053 2.324 -6.683 1.00 97.31 102 VAL A C 1
ATOM 804 O O . VAL A 1 102 ? -6.067 2.420 -5.987 1.00 97.31 102 VAL A O 1
ATOM 807 N N . GLN A 1 103 ? -5.035 1.597 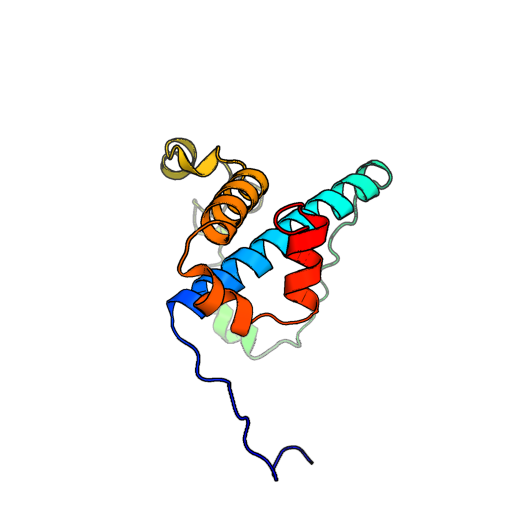-7.803 1.00 97.38 103 GLN A N 1
ATOM 808 C CA . GLN A 1 103 ? -6.217 0.890 -8.303 1.00 97.38 103 GLN A CA 1
ATOM 809 C C . GLN A 1 103 ? -6.699 -0.183 -7.323 1.00 97.38 103 GLN A C 1
ATOM 811 O O . GLN A 1 103 ? -7.897 -0.263 -7.031 1.00 97.38 103 GLN A O 1
ATOM 816 N N . PHE A 1 104 ? -5.779 -0.988 -6.789 1.00 97.69 104 PHE A N 1
ATOM 817 C CA . PHE A 1 104 ? -6.105 -2.039 -5.834 1.00 97.69 104 PHE A CA 1
ATOM 818 C C . PHE A 1 104 ? -6.700 -1.464 -4.542 1.00 97.69 104 PHE A C 1
ATOM 820 O O . PHE A 1 104 ? -7.775 -1.893 -4.114 1.00 97.69 104 PHE A O 1
ATOM 827 N N . LEU A 1 105 ? -6.049 -0.464 -3.941 1.00 97.50 105 LEU A N 1
ATOM 828 C CA . LEU A 1 105 ? -6.484 0.148 -2.684 1.00 97.50 105 LEU A CA 1
ATOM 829 C C . LEU A 1 105 ? -7.814 0.901 -2.853 1.00 97.50 105 LEU A C 1
ATOM 831 O O . LEU A 1 105 ? -8.678 0.806 -1.979 1.00 97.50 105 LEU A O 1
ATOM 835 N N . ALA A 1 106 ? -8.036 1.565 -3.993 1.00 97.00 106 ALA A N 1
ATOM 836 C CA . ALA A 1 106 ? -9.318 2.196 -4.316 1.00 97.00 106 ALA A CA 1
ATOM 837 C C . ALA A 1 106 ? -10.436 1.170 -4.568 1.00 97.00 106 ALA A C 1
ATOM 839 O O . ALA A 1 106 ? -11.600 1.408 -4.243 1.00 97.00 106 ALA A O 1
ATOM 840 N N . GLY A 1 107 ? -10.106 0.008 -5.136 1.00 96.81 107 GLY A N 1
ATOM 841 C CA . GLY A 1 107 ? -11.038 -1.111 -5.262 1.00 96.81 107 GLY A CA 1
ATOM 842 C C . GLY A 1 107 ? -11.397 -1.721 -3.906 1.00 96.81 107 GLY A C 1
ATOM 843 O O . GLY A 1 107 ? -12.567 -2.021 -3.654 1.00 96.81 107 GLY A O 1
ATOM 844 N N . LEU A 1 108 ? -10.406 -1.866 -3.022 1.00 96.19 108 LEU A N 1
ATOM 845 C CA . LEU A 1 108 ? -10.569 -2.397 -1.672 1.00 96.19 108 LEU A CA 1
ATOM 846 C C . LEU A 1 108 ? -11.400 -1.462 -0.785 1.00 96.19 108 LEU A C 1
ATOM 848 O O . LEU A 1 108 ? -12.261 -1.947 -0.053 1.00 96.19 108 LEU A O 1
ATOM 852 N N . SER A 1 109 ? -11.206 -0.141 -0.884 1.00 95.62 109 SER A N 1
ATOM 853 C CA . SER A 1 109 ? -11.929 0.851 -0.070 1.00 95.62 109 SER A CA 1
ATOM 854 C C . SER A 1 109 ? -13.443 0.863 -0.305 1.00 95.62 109 SER A C 1
ATOM 856 O O . SER A 1 109 ? -14.215 1.265 0.564 1.00 95.62 109 SER A O 1
ATOM 858 N N . ARG A 1 110 ? -13.886 0.357 -1.461 1.00 95.00 110 ARG A N 1
ATOM 859 C CA . ARG A 1 110 ? -15.303 0.224 -1.838 1.00 95.00 110 ARG A CA 1
ATOM 860 C C . ARG A 1 110 ? -15.936 -1.089 -1.376 1.00 95.00 110 ARG A C 1
ATOM 862 O O . ARG A 1 110 ? -17.144 -1.267 -1.529 1.00 95.00 110 ARG A O 1
ATOM 869 N N . GLN A 1 111 ? -15.149 -2.025 -0.847 1.00 95.69 111 GLN A N 1
ATOM 870 C CA . GLN A 1 111 ? -15.654 -3.321 -0.403 1.00 95.69 111 GLN A CA 1
ATOM 871 C C . GLN A 1 111 ? -16.425 -3.194 0.919 1.00 95.69 111 GLN A C 1
ATOM 873 O O . GLN A 1 111 ? -16.028 -2.434 1.803 1.00 95.69 111 GLN A O 1
ATOM 878 N N . PRO A 1 112 ? -17.481 -3.999 1.136 1.00 95.00 112 PRO A N 1
ATOM 879 C CA . PRO A 1 112 ? -18.320 -3.906 2.336 1.00 95.00 112 PRO A CA 1
ATOM 880 C C . PRO A 1 112 ? -17.571 -4.223 3.640 1.00 95.00 112 PRO A C 1
ATOM 882 O O . PRO A 1 112 ? -18.011 -3.842 4.720 1.00 95.00 112 PRO A O 1
ATOM 885 N N . PHE A 1 113 ? -16.442 -4.928 3.558 1.00 93.19 113 PHE A N 1
ATOM 886 C CA . PHE A 1 113 ? -15.608 -5.289 4.705 1.00 93.19 113 PHE A CA 1
ATOM 887 C C . PHE A 1 113 ? -14.446 -4.316 4.948 1.00 93.19 113 PHE A C 1
ATOM 889 O O . PHE A 1 113 ? -13.661 -4.548 5.868 1.00 93.19 113 PHE A O 1
ATOM 896 N N . TYR A 1 114 ? -14.336 -3.235 4.167 1.00 95.56 114 TYR A N 1
ATOM 897 C CA . TYR A 1 114 ? -13.268 -2.245 4.313 1.00 95.56 114 TYR A CA 1
ATOM 898 C C . TYR A 1 114 ? -13.219 -1.612 5.708 1.00 95.56 114 TYR A C 1
ATOM 900 O O . TYR A 1 114 ? -12.134 -1.299 6.188 1.00 95.56 114 TYR A O 1
ATOM 908 N N . GLY A 1 115 ? -14.361 -1.542 6.406 1.00 94.06 115 GLY A N 1
ATOM 909 C CA . GLY A 1 115 ? -14.431 -1.098 7.803 1.00 94.06 115 GLY A CA 1
ATOM 910 C C . GLY A 1 115 ? -13.395 -1.779 8.709 1.00 94.06 115 GLY A C 1
ATOM 911 O O . GLY A 1 115 ? -12.736 -1.116 9.502 1.00 94.06 115 GLY A O 1
ATOM 912 N N . LYS A 1 116 ? -13.151 -3.083 8.498 1.00 93.06 116 LYS A N 1
ATOM 913 C CA . LYS A 1 116 ? -12.156 -3.861 9.258 1.00 93.06 116 LYS A CA 1
ATOM 914 C C . LYS A 1 116 ? -10.711 -3.425 9.018 1.00 93.06 116 LYS A C 1
ATOM 916 O O . LYS A 1 116 ? -9.847 -3.767 9.810 1.00 93.06 116 LYS A O 1
ATOM 921 N N . PHE A 1 117 ? -10.430 -2.754 7.906 1.00 95.44 117 PHE A N 1
ATOM 922 C CA . PHE A 1 117 ? -9.109 -2.216 7.587 1.00 95.44 117 PHE A CA 1
ATOM 923 C C . PHE A 1 117 ? -8.999 -0.764 8.049 1.00 95.44 117 PHE A C 1
ATOM 925 O O . PHE A 1 117 ? -7.996 -0.400 8.660 1.00 95.44 117 PHE A O 1
ATOM 932 N N . SER A 1 118 ? -10.044 0.039 7.824 1.00 94.12 118 SER A N 1
ATOM 933 C CA . SER A 1 118 ? -10.039 1.461 8.173 1.00 94.12 118 SER A CA 1
ATOM 934 C C . SER A 1 118 ? -9.951 1.729 9.675 1.00 94.12 118 SER A C 1
ATOM 936 O O . SER A 1 118 ? -9.393 2.738 10.088 1.00 94.12 118 SER A O 1
ATOM 938 N N . GLU A 1 119 ? -10.445 0.811 10.511 1.00 94.56 119 GLU A N 1
ATOM 939 C CA . GLU A 1 119 ? -10.302 0.890 11.975 1.00 94.56 119 GLU A CA 1
ATOM 940 C C . GLU A 1 119 ? -8.839 0.890 12.447 1.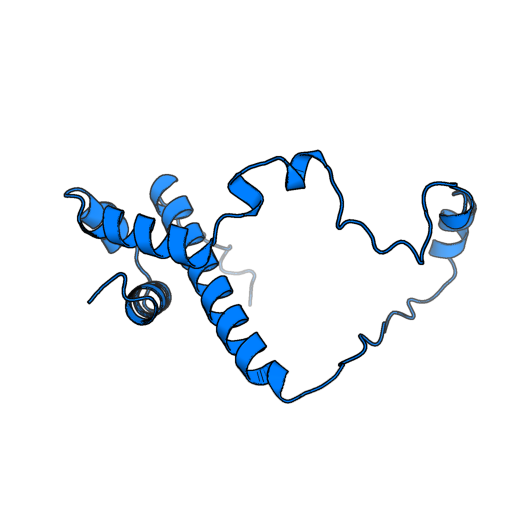00 94.56 119 GLU A C 1
ATOM 942 O O . GLU A 1 119 ? -8.548 1.342 13.552 1.00 94.56 119 GLU A O 1
ATOM 947 N N . HIS A 1 120 ? -7.911 0.400 11.620 1.00 94.44 120 HIS A N 1
ATOM 948 C CA . HIS A 1 120 ? -6.497 0.301 11.966 1.00 94.44 120 HIS A CA 1
ATOM 949 C C . HIS A 1 120 ? -5.639 1.428 11.390 1.00 94.44 120 HIS A C 1
ATOM 951 O O . HIS A 1 120 ? -4.422 1.386 11.574 1.00 94.44 120 HIS A O 1
ATOM 957 N N . HIS A 1 121 ? -6.212 2.407 10.689 1.00 95.12 121 HIS A N 1
ATOM 958 C CA . HIS A 1 121 ? -5.427 3.478 10.080 1.00 95.12 121 HIS A CA 1
ATOM 959 C C . HIS A 1 121 ? -4.708 4.361 11.094 1.00 95.12 121 HIS A C 1
ATOM 961 O O . HIS A 1 121 ? -5.257 4.736 12.130 1.00 95.12 121 HIS A O 1
ATOM 967 N N . THR A 1 122 ? -3.489 4.756 10.742 1.00 95.56 122 THR A N 1
ATOM 968 C CA . THR A 1 122 ? -2.813 5.897 11.367 1.00 95.56 122 THR A CA 1
ATOM 969 C C . THR A 1 122 ? -3.096 7.186 10.582 1.00 95.56 122 THR A C 1
ATOM 971 O O . THR A 1 122 ? -3.464 7.125 9.405 1.00 95.56 122 THR A O 1
ATOM 974 N N . PRO A 1 123 ? -2.913 8.376 11.185 1.00 96.25 123 PRO A N 1
ATOM 975 C CA . PRO A 1 123 ? -3.055 9.644 10.467 1.00 96.25 123 PRO A CA 1
ATOM 976 C C . PRO A 1 123 ? -2.146 9.754 9.235 1.00 96.25 123 PRO A C 1
ATOM 978 O O . PRO A 1 123 ? -2.572 10.273 8.208 1.00 96.25 123 PRO A O 1
ATOM 981 N N . GLN A 1 124 ? -0.921 9.229 9.320 1.00 95.62 124 GLN A N 1
ATOM 982 C CA . GLN A 1 124 ? 0.035 9.214 8.212 1.00 95.62 124 GLN A CA 1
ATOM 983 C C . GLN A 1 124 ? -0.467 8.343 7.056 1.00 95.62 124 GLN A C 1
ATOM 985 O O . GLN A 1 124 ? -0.453 8.770 5.908 1.00 95.62 124 GLN A O 1
ATOM 990 N N . GLU A 1 125 ? -0.978 7.146 7.356 1.00 96.56 125 GLU A N 1
ATOM 991 C CA . GLU A 1 125 ? -1.544 6.249 6.341 1.00 96.56 125 GLU A CA 1
ATOM 992 C C . GLU A 1 125 ? -2.765 6.876 5.649 1.00 96.56 125 GLU A C 1
ATOM 994 O O . GLU A 1 125 ? -2.906 6.768 4.432 1.00 96.56 125 GLU A O 1
ATOM 999 N N . LEU A 1 126 ? -3.628 7.573 6.399 1.00 96.62 126 LEU A N 1
ATOM 1000 C CA . LEU A 1 126 ? -4.758 8.308 5.820 1.00 96.62 126 LEU A CA 1
ATOM 1001 C C . LEU A 1 126 ? -4.295 9.415 4.876 1.00 96.62 126 LEU A C 1
ATOM 1003 O O . LEU A 1 126 ? -4.876 9.574 3.805 1.00 96.62 126 LEU A O 1
ATOM 1007 N N . GLN A 1 127 ? -3.248 10.151 5.250 1.00 96.38 127 GLN A N 1
ATOM 1008 C CA . GLN A 1 127 ? -2.693 11.210 4.416 1.00 96.38 127 GLN A CA 1
ATOM 1009 C C . GLN A 1 127 ? -2.165 10.659 3.087 1.00 96.38 127 GLN A C 1
ATOM 1011 O O . GLN A 1 127 ? -2.480 11.231 2.048 1.00 96.38 127 GLN A O 1
ATOM 1016 N N . VAL A 1 128 ? -1.431 9.540 3.105 1.00 96.56 128 VAL A N 1
ATOM 1017 C CA . VAL A 1 128 ? -0.942 8.869 1.882 1.00 96.56 128 VAL A CA 1
ATOM 1018 C C . VAL A 1 128 ? -2.110 8.441 0.989 1.00 96.56 128 VAL A C 1
ATOM 1020 O O . VAL A 1 128 ? -2.104 8.657 -0.220 1.00 96.56 128 VAL A O 1
ATOM 1023 N N . LEU A 1 129 ? -3.162 7.867 1.577 1.00 96.50 129 LEU A N 1
ATOM 1024 C CA . LEU A 1 129 ? -4.345 7.447 0.823 1.00 96.50 129 LEU A CA 1
ATOM 1025 C C . LEU A 1 129 ? -5.114 8.632 0.215 1.00 96.50 129 LEU A C 1
ATOM 1027 O O . LEU A 1 129 ? -5.692 8.496 -0.864 1.00 96.50 129 LEU A O 1
ATOM 1031 N N . GLN A 1 130 ? -5.131 9.784 0.886 1.00 95.69 130 GLN A N 1
ATOM 1032 C CA . GLN A 1 130 ? -5.747 11.011 0.379 1.00 95.69 130 GLN A CA 1
ATOM 1033 C C . GLN A 1 130 ? -4.900 11.669 -0.714 1.00 95.69 130 GLN A C 1
ATOM 1035 O O . GLN A 1 130 ? -5.439 12.044 -1.754 1.00 95.69 130 GLN A O 1
ATOM 1040 N N . SER A 1 131 ? -3.581 11.778 -0.521 1.00 94.12 131 SER A N 1
ATOM 1041 C CA . SER A 1 131 ? -2.669 12.365 -1.513 1.00 94.12 131 SER A CA 1
ATOM 1042 C C . SER A 1 131 ? -2.639 11.553 -2.807 1.00 94.12 131 SER A C 1
ATOM 1044 O O . SER A 1 131 ? -2.622 12.129 -3.893 1.00 94.12 131 SER A O 1
ATOM 1046 N N . ALA A 1 132 ? -2.731 10.226 -2.703 1.00 93.06 132 ALA A N 1
ATOM 1047 C CA . ALA A 1 132 ? -2.828 9.324 -3.844 1.00 93.06 132 ALA A CA 1
ATOM 1048 C C . ALA A 1 132 ? -4.219 9.295 -4.514 1.00 93.06 132 ALA A C 1
ATOM 1050 O O . ALA A 1 132 ? -4.397 8.621 -5.529 1.00 93.06 132 ALA A O 1
ATOM 1051 N N . GLY A 1 133 ? -5.229 9.971 -3.950 1.00 93.44 133 GLY A N 1
ATOM 1052 C CA . GLY A 1 133 ? -6.601 9.982 -4.475 1.00 93.44 133 GLY A CA 1
ATOM 1053 C C . GLY A 1 133 ? -7.380 8.674 -4.273 1.00 93.44 133 GLY A C 1
ATOM 1054 O O . GLY A 1 133 ? -8.382 8.440 -4.951 1.00 93.44 133 GLY A O 1
ATOM 1055 N N . VAL A 1 134 ? -6.937 7.811 -3.354 1.00 93.62 134 VAL A N 1
ATOM 1056 C CA . VAL A 1 134 ? -7.611 6.547 -3.008 1.00 93.62 134 VAL A CA 1
ATOM 1057 C C . VAL A 1 134 ? -8.831 6.792 -2.116 1.00 93.62 134 VAL A C 1
ATOM 1059 O O . VAL A 1 134 ? -9.864 6.132 -2.276 1.00 93.62 134 VAL A O 1
ATOM 1062 N N . LEU A 1 135 ? -8.710 7.727 -1.172 1.00 90.81 135 LEU A N 1
ATOM 1063 C CA . LEU A 1 135 ? -9.780 8.171 -0.279 1.00 90.81 135 LEU A CA 1
ATOM 1064 C C . LEU A 1 135 ? -10.072 9.658 -0.501 1.00 90.81 135 LEU A C 1
ATOM 1066 O O . LEU A 1 135 ? -9.171 10.422 -0.840 1.00 90.81 135 LEU A O 1
ATOM 1070 N N . ALA A 1 136 ? -11.335 10.040 -0.305 1.00 71.31 136 ALA A N 1
ATOM 1071 C CA . ALA A 1 136 ? -11.806 11.425 -0.344 1.00 71.31 136 ALA A CA 1
ATOM 1072 C C . ALA A 1 136 ? -11.954 12.001 1.068 1.00 71.31 136 ALA A C 1
ATOM 1074 O O . ALA A 1 136 ? -12.287 11.214 1.987 1.00 71.31 136 ALA A O 1
#